Protein AF-A0A2S9J9S8-F1 (afdb_monomer)

Foldseek 3Di:
DDDDDDDPPPPPPPPPPPPPPQDKDKDKFFDPCLVVLCVPPNPVRSVVVQVVVQVVCCVPCVVFFDWDAPDRRMIMTIGGDD

Mean predicted aligned error: 12.51 Å

Nearest PDB structures (foldseek):
  4yme-assembly1_A  TM=9.090E-01  e=6.514E-02  Caulobacter vibrioides CB15
  3icl-assembly2_B  TM=8.838E-01  e=1.347E-01  Methylococcus capsulatus
  9bkv-assembly1_A  TM=7.586E-01  e=8.550E-01  Escherichia coli
  7e6g-assembly1_B  TM=6.848E-01  e=8.004E-01  Pseudomonas aeruginosa
  9ce0-assembly1_B  TM=7.397E-01  e=1.271E+00  Escherichia coli

Radius of gyration: 27.28 Å; Cα contacts (8 Å, |Δi|>4): 79; chains: 1; bounding box: 53×23×89 Å

Structure (mmCIF, N/CA/C/O backbone):
data_AF-A0A2S9J9S8-F1
#
_entry.id   AF-A0A2S9J9S8-F1
#
loop_
_atom_site.group_PDB
_atom_site.id
_atom_site.type_symbol
_atom_site.label_atom_id
_atom_site.label_alt_id
_atom_site.label_comp_id
_atom_site.label_asym_id
_atom_site.label_entity_id
_atom_site.label_seq_id
_atom_site.pdbx_PDB_ins_code
_atom_site.Cartn_x
_atom_site.Cartn_y
_atom_site.Cartn_z
_atom_site.occupancy
_atom_site.B_iso_or_equiv
_atom_site.auth_seq_id
_atom_site.auth_comp_id
_atom_site.auth_asym_id
_atom_site.auth_atom_id
_atom_site.pdbx_PDB_model_num
ATOM 1 N N . MET A 1 1 ? -39.212 14.557 73.895 1.00 41.56 1 MET A N 1
ATOM 2 C CA . MET A 1 1 ? -37.760 14.269 73.904 1.00 41.56 1 MET A CA 1
ATOM 3 C C . MET A 1 1 ? -37.433 13.299 72.777 1.00 41.56 1 MET A C 1
ATOM 5 O O . MET A 1 1 ? -38.090 12.276 72.689 1.00 41.56 1 MET A O 1
ATOM 9 N N . ASN A 1 2 ? -36.450 13.666 71.947 1.00 49.00 2 ASN A N 1
ATOM 10 C CA . ASN A 1 2 ? -35.625 12.841 71.052 1.00 49.00 2 ASN A CA 1
ATOM 11 C C . ASN A 1 2 ? -36.271 11.742 70.190 1.00 49.00 2 ASN A C 1
ATOM 13 O O . ASN A 1 2 ? -36.593 10.667 70.685 1.00 49.00 2 ASN A O 1
ATOM 17 N N . ARG A 1 3 ? -36.224 11.946 68.865 1.00 49.44 3 ARG A N 1
ATOM 18 C CA . ARG A 1 3 ? -35.575 11.015 67.918 1.00 49.44 3 ARG A CA 1
ATOM 19 C C . ARG A 1 3 ? -35.401 11.693 66.558 1.00 49.44 3 ARG A C 1
ATOM 21 O O . ARG A 1 3 ? -36.250 11.603 65.680 1.00 49.44 3 ARG A O 1
ATOM 28 N N . SER A 1 4 ? -34.259 12.352 66.389 1.00 52.56 4 SER A N 1
ATOM 29 C CA . SER A 1 4 ? -33.664 12.559 65.073 1.00 52.56 4 SER A CA 1
ATOM 30 C C . SER A 1 4 ? -33.405 11.182 64.462 1.00 52.56 4 SER A C 1
ATOM 32 O O . SER A 1 4 ? -32.664 10.385 65.037 1.00 52.56 4 SER A O 1
ATOM 34 N N . ARG A 1 5 ? -34.007 10.882 63.312 1.00 55.16 5 ARG A N 1
ATOM 35 C CA . ARG A 1 5 ? -33.522 9.806 62.445 1.00 55.16 5 ARG A CA 1
ATOM 36 C C . ARG A 1 5 ? -33.343 10.376 61.051 1.00 55.16 5 ARG A C 1
ATOM 38 O O . ARG A 1 5 ? -34.246 10.376 60.226 1.00 55.16 5 ARG A O 1
ATOM 45 N N . THR A 1 6 ? -32.153 10.917 60.844 1.00 60.22 6 THR A N 1
ATOM 46 C CA . THR A 1 6 ? -31.548 11.086 59.532 1.00 60.22 6 THR A CA 1
ATOM 47 C C . THR A 1 6 ? -31.493 9.726 58.844 1.00 60.22 6 THR A C 1
ATOM 49 O O . THR A 1 6 ? -31.043 8.731 59.414 1.00 60.22 6 THR A O 1
ATOM 52 N N . THR A 1 7 ? -31.953 9.657 57.604 1.00 55.94 7 THR A N 1
ATOM 53 C CA . THR A 1 7 ? -31.541 8.591 56.690 1.00 55.94 7 THR A CA 1
ATOM 54 C C . THR A 1 7 ? -31.384 9.221 55.316 1.00 55.94 7 THR A C 1
ATOM 56 O O . THR A 1 7 ? -32.258 9.141 54.460 1.00 55.94 7 THR A O 1
ATOM 59 N N . SER A 1 8 ? -30.255 9.917 55.148 1.00 53.09 8 SER A N 1
ATOM 60 C CA . SER A 1 8 ? -29.669 10.212 53.843 1.00 53.09 8 SER A CA 1
ATOM 61 C C . SER A 1 8 ? -29.321 8.882 53.180 1.00 53.09 8 SER A C 1
ATOM 63 O O . SER A 1 8 ? -28.227 8.354 53.348 1.00 53.09 8 SER A O 1
ATOM 65 N N . GLY A 1 9 ? -30.292 8.299 52.487 1.00 45.75 9 GLY A N 1
ATOM 66 C CA . GLY A 1 9 ? -30.088 7.170 51.593 1.00 45.75 9 GLY A CA 1
ATOM 67 C C . GLY A 1 9 ? -29.766 7.691 50.203 1.00 45.75 9 GLY A C 1
ATOM 68 O O . GLY A 1 9 ? -30.609 7.643 49.313 1.00 45.75 9 GLY A O 1
ATOM 69 N N . SER A 1 10 ? -28.564 8.231 50.031 1.00 56.66 10 SER A N 1
ATOM 70 C CA . SER A 1 10 ? -28.000 8.548 48.724 1.00 56.66 10 SER A CA 1
ATOM 71 C C . SER A 1 10 ? -27.730 7.237 47.977 1.00 56.66 10 SER A C 1
ATOM 73 O O . SER A 1 10 ? -26.595 6.774 47.935 1.00 56.66 10 SER A O 1
ATOM 75 N N . ASN A 1 11 ? -28.748 6.615 47.376 1.00 52.50 11 ASN A N 1
ATOM 76 C CA . ASN A 1 11 ? -28.521 5.569 46.375 1.00 52.50 11 ASN A CA 1
ATOM 77 C C . ASN A 1 11 ? -28.130 6.241 45.054 1.00 52.50 11 ASN A C 1
ATOM 79 O O . ASN A 1 11 ? -28.885 6.292 44.083 1.00 52.50 11 ASN A O 1
ATOM 83 N N . GLN A 1 12 ? -26.919 6.797 45.057 1.00 56.28 12 GLN A N 1
ATOM 84 C CA . GLN A 1 12 ? -26.179 7.159 43.864 1.00 56.28 12 GLN A CA 1
ATOM 85 C C . GLN A 1 12 ? -25.836 5.838 43.167 1.00 56.28 12 GLN A C 1
ATOM 87 O O . GLN A 1 12 ? -24.849 5.177 43.481 1.00 56.28 12 GLN A O 1
ATOM 92 N N . PHE A 1 13 ? -26.704 5.406 42.252 1.00 56.75 13 PHE A N 1
ATOM 93 C CA . PHE A 1 13 ? -26.348 4.389 41.275 1.00 56.75 13 PHE A CA 1
ATOM 94 C C . PHE A 1 13 ? -25.259 4.986 40.384 1.00 56.75 13 PHE A C 1
ATOM 96 O O . PHE A 1 13 ? -25.537 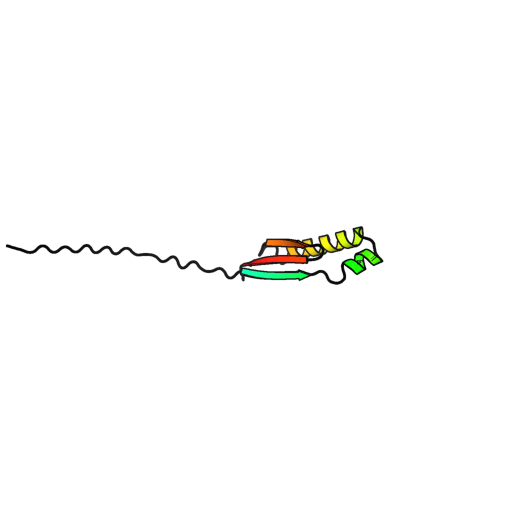5.547 39.324 1.00 56.75 13 PHE A O 1
ATOM 103 N N . SER A 1 14 ? -24.011 4.869 40.828 1.00 53.34 14 SER A N 1
ATOM 104 C CA . SER A 1 14 ? -22.851 4.924 39.955 1.00 53.34 14 SER A CA 1
ATOM 105 C C . SER A 1 14 ? -22.998 3.757 38.985 1.00 53.34 14 SER A C 1
ATOM 107 O O . SER A 1 14 ? -22.534 2.648 39.240 1.00 53.34 14 SER A O 1
ATOM 109 N N . ARG A 1 15 ? -23.724 3.979 37.883 1.00 57.75 15 ARG A N 1
ATOM 110 C CA . ARG A 1 15 ? -23.593 3.153 36.689 1.00 57.75 15 ARG A CA 1
ATOM 111 C C . ARG A 1 15 ? -22.170 3.379 36.211 1.00 57.75 15 ARG A C 1
ATOM 113 O O . ARG A 1 15 ? -21.908 4.302 35.446 1.00 57.75 15 ARG A O 1
ATOM 120 N N . SER A 1 16 ? -21.257 2.555 36.709 1.00 53.38 16 SER A N 1
ATOM 121 C CA . SER A 1 16 ? -19.975 2.310 36.077 1.00 53.38 16 SER A CA 1
ATOM 122 C C . SER A 1 16 ? -20.312 1.794 34.684 1.00 53.38 16 SER A C 1
ATOM 124 O O . SER A 1 16 ? -20.587 0.608 34.506 1.00 53.38 16 SER A O 1
ATOM 126 N N . GLN A 1 17 ? -20.423 2.711 33.717 1.00 48.16 17 GLN A N 1
ATOM 127 C CA . GLN A 1 17 ? -20.403 2.366 32.308 1.00 48.16 17 GLN A CA 1
ATOM 128 C C . GLN A 1 17 ? -19.116 1.579 32.130 1.00 48.16 17 GLN A C 1
ATOM 130 O O . GLN A 1 17 ? -18.018 2.131 32.200 1.00 48.16 17 GLN A O 1
ATOM 135 N N . SER A 1 18 ? -19.259 0.266 32.009 1.00 58.50 18 SER A N 1
ATOM 136 C CA . SER A 1 18 ? -18.200 -0.598 31.537 1.00 58.50 18 SER A CA 1
ATOM 137 C C . SER A 1 18 ? -17.879 -0.045 30.157 1.00 58.50 18 SER A C 1
ATOM 139 O O . SER A 1 18 ? -18.674 -0.203 29.233 1.00 58.50 18 SER A O 1
ATOM 141 N N . GLN A 1 19 ? -16.775 0.697 30.040 1.00 50.38 19 GLN A N 1
ATOM 142 C CA . GLN A 1 19 ? -16.180 0.957 28.742 1.00 50.38 19 GLN A CA 1
ATOM 143 C C . GLN A 1 19 ? -15.917 -0.426 28.165 1.00 50.38 19 GLN A C 1
ATOM 145 O O . GLN A 1 19 ? -15.018 -1.133 28.619 1.00 50.38 19 GLN A O 1
ATOM 150 N N . GLN A 1 20 ? -16.777 -0.862 27.246 1.00 53.88 20 GLN A N 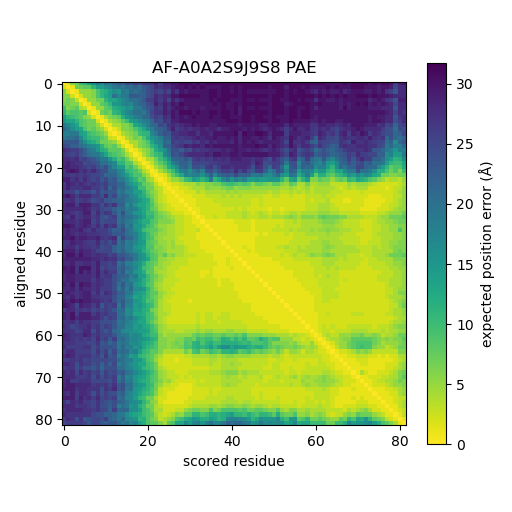1
ATOM 151 C CA . GLN A 1 20 ? -16.470 -1.997 26.403 1.00 53.88 20 GLN A CA 1
ATOM 152 C C . GLN A 1 20 ? -15.190 -1.613 25.677 1.00 53.88 20 GLN A C 1
ATOM 154 O O . GLN A 1 20 ? -15.174 -0.725 24.827 1.00 53.88 20 GLN A O 1
ATOM 159 N N . GLN A 1 21 ? -14.096 -2.217 26.118 1.00 54.97 21 GLN A N 1
ATOM 160 C CA . GLN A 1 21 ? -12.798 -2.093 25.498 1.00 54.97 21 GLN A CA 1
ATOM 161 C C . GLN A 1 21 ? -12.921 -2.841 24.169 1.00 54.97 21 GLN A C 1
ATOM 163 O O . GLN A 1 21 ? -12.800 -4.064 24.119 1.00 54.97 21 GLN A O 1
ATOM 168 N N . TYR A 1 22 ? -13.297 -2.124 23.111 1.00 60.56 22 TYR A N 1
ATOM 169 C CA . TYR A 1 22 ? -13.317 -2.674 21.763 1.00 60.56 22 TYR A CA 1
ATOM 170 C C . TYR A 1 22 ? -11.880 -3.074 21.432 1.00 60.56 22 TYR A C 1
ATOM 172 O O . TYR A 1 22 ? -11.007 -2.218 21.309 1.00 60.56 22 TYR A O 1
ATOM 180 N N . LEU A 1 23 ? -11.614 -4.379 21.376 1.00 67.19 23 LEU A N 1
ATOM 181 C CA . LEU A 1 23 ? -10.302 -4.889 21.002 1.00 67.19 23 LEU A CA 1
ATOM 182 C C . LEU A 1 23 ? -10.054 -4.491 19.546 1.00 67.19 23 LEU A C 1
ATOM 184 O O . LEU A 1 23 ? -10.789 -4.913 18.653 1.00 67.19 23 LEU A O 1
ATOM 188 N N . THR A 1 24 ? -9.038 -3.671 19.307 1.00 74.06 24 THR A N 1
ATOM 189 C CA . THR A 1 24 ? -8.584 -3.350 17.958 1.00 74.06 24 THR A CA 1
ATOM 190 C C . THR A 1 24 ? -7.693 -4.481 17.448 1.00 74.06 24 THR A C 1
ATOM 192 O O . THR A 1 24 ? -6.826 -5.001 18.153 1.00 74.06 24 THR A O 1
ATOM 195 N N . GLY A 1 25 ? -7.965 -4.940 16.232 1.00 86.00 25 GLY A N 1
ATOM 196 C CA . GLY A 1 25 ? -7.066 -5.781 15.461 1.00 86.00 25 GLY A CA 1
ATOM 197 C C . GLY A 1 25 ? -6.122 -4.881 14.682 1.00 86.00 25 GLY A C 1
ATOM 198 O O . GLY A 1 25 ? -6.564 -3.919 14.059 1.00 86.00 25 GLY A O 1
ATOM 199 N N . GLU A 1 26 ? -4.835 -5.201 14.728 1.00 89.62 26 GLU A N 1
ATOM 200 C CA . GLU A 1 26 ? -3.798 -4.486 13.994 1.00 89.62 26 GLU A CA 1
ATOM 201 C C . GLU A 1 26 ? -3.078 -5.456 13.058 1.00 89.62 26 GLU A C 1
ATOM 203 O O . GLU A 1 26 ? -2.766 -6.590 13.436 1.00 89.62 26 GLU A O 1
ATOM 208 N N . LEU A 1 27 ? -2.833 -5.005 11.830 1.00 88.19 27 LEU A N 1
ATOM 209 C CA . LEU A 1 27 ? -2.137 -5.743 10.782 1.00 88.19 27 LEU A CA 1
ATOM 210 C C . LEU A 1 27 ? -1.169 -4.800 10.066 1.00 88.19 27 LEU A C 1
ATOM 212 O O . LEU A 1 27 ? -1.535 -3.691 9.691 1.00 88.19 27 LEU A O 1
ATOM 216 N N . THR A 1 28 ? 0.052 -5.265 9.818 1.00 92.44 28 THR A N 1
ATOM 217 C CA . THR A 1 28 ? 1.006 -4.578 8.940 1.00 92.44 28 THR A CA 1
ATOM 218 C C . THR A 1 28 ? 1.191 -5.402 7.675 1.00 92.44 28 THR A C 1
ATOM 220 O O . THR A 1 28 ? 1.454 -6.602 7.746 1.00 92.44 28 THR A O 1
ATOM 223 N N . ILE A 1 29 ? 1.050 -4.756 6.521 1.00 91.81 29 ILE A N 1
ATOM 224 C CA . ILE A 1 29 ? 1.194 -5.346 5.191 1.00 91.81 29 ILE A CA 1
ATOM 225 C C . ILE A 1 29 ? 2.459 -4.773 4.562 1.00 91.81 29 ILE A C 1
ATOM 227 O O . ILE A 1 29 ? 2.632 -3.556 4.514 1.00 91.81 29 ILE A O 1
ATOM 231 N N . GLN A 1 30 ? 3.325 -5.655 4.074 1.00 95.06 30 GLN A N 1
ATOM 232 C CA . GLN A 1 30 ? 4.553 -5.308 3.371 1.00 95.06 30 GLN A CA 1
ATOM 233 C C . GLN A 1 30 ? 4.491 -5.881 1.953 1.00 95.06 30 GLN A C 1
ATOM 235 O O . GLN A 1 30 ? 4.193 -7.060 1.774 1.00 95.06 30 GLN A O 1
ATOM 240 N N . ILE A 1 31 ? 4.777 -5.054 0.950 1.00 93.81 31 ILE A N 1
ATOM 241 C CA . ILE A 1 31 ? 5.021 -5.508 -0.417 1.00 93.81 31 ILE A CA 1
ATOM 242 C C . ILE A 1 31 ? 6.474 -5.959 -0.494 1.00 93.81 31 ILE A C 1
ATOM 244 O O . ILE A 1 31 ? 7.401 -5.141 -0.454 1.00 93.81 31 ILE A O 1
ATOM 248 N N . ASP A 1 32 ? 6.668 -7.265 -0.605 1.00 93.56 32 ASP A N 1
ATOM 249 C CA . ASP A 1 32 ? 7.987 -7.841 -0.822 1.00 93.56 32 ASP A CA 1
ATOM 250 C C . ASP A 1 32 ? 8.500 -7.513 -2.228 1.00 93.56 32 ASP A C 1
ATOM 252 O O . ASP A 1 32 ? 7.742 -7.421 -3.193 1.00 93.56 32 ASP A O 1
ATOM 256 N N . ASN A 1 33 ? 9.820 -7.367 -2.358 1.00 90.94 33 ASN A N 1
ATOM 257 C CA . ASN A 1 33 ? 10.505 -7.158 -3.637 1.00 90.94 33 ASN A CA 1
ATOM 258 C C . ASN A 1 33 ? 10.068 -5.914 -4.439 1.00 90.94 33 ASN A C 1
ATOM 260 O O . ASN A 1 33 ? 10.392 -5.822 -5.623 1.00 90.94 33 ASN A O 1
ATOM 264 N N . LEU A 1 34 ? 9.425 -4.918 -3.819 1.00 93.44 34 LEU A N 1
ATOM 265 C CA . 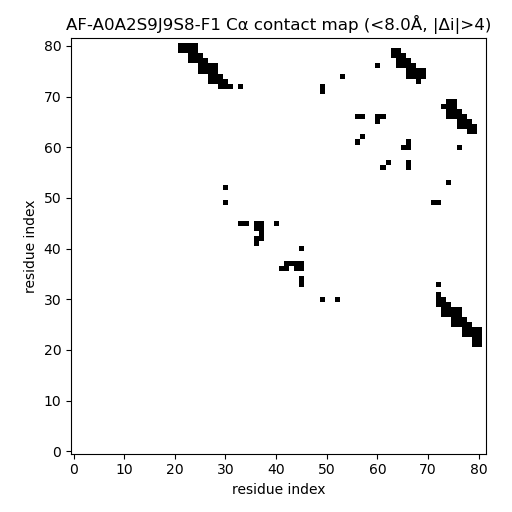LEU A 1 34 ? 9.107 -3.644 -4.481 1.00 93.44 34 LEU A CA 1
ATOM 266 C C . LEU A 1 34 ? 10.342 -2.974 -5.137 1.00 93.44 34 LEU A C 1
ATOM 268 O O . LEU A 1 34 ? 10.234 -2.558 -6.292 1.00 93.44 34 LEU A O 1
ATOM 272 N N . PRO A 1 35 ? 11.544 -2.966 -4.513 1.00 93.38 35 PRO A N 1
ATOM 273 C CA . PRO A 1 35 ? 12.752 -2.453 -5.167 1.00 93.38 35 PRO A CA 1
ATOM 274 C C . PRO A 1 35 ? 13.154 -3.239 -6.422 1.00 93.38 35 PRO A C 1
ATOM 276 O O . PRO A 1 35 ? 13.714 -2.675 -7.357 1.00 93.38 35 PRO A O 1
ATOM 279 N N . HIS A 1 36 ? 12.863 -4.542 -6.471 1.00 95.88 36 HIS A N 1
ATOM 280 C CA . HIS A 1 36 ? 13.147 -5.359 -7.649 1.00 95.88 36 HIS A CA 1
ATOM 281 C C . HIS A 1 36 ? 12.170 -5.054 -8.791 1.00 95.88 36 HIS A C 1
ATOM 283 O O . HIS A 1 36 ? 12.582 -5.025 -9.947 1.00 95.88 36 HIS A O 1
ATOM 289 N N . ILE A 1 37 ? 10.903 -4.754 -8.478 1.00 94.62 37 ILE A N 1
ATOM 290 C CA . ILE A 1 37 ? 9.931 -4.269 -9.469 1.00 94.62 37 ILE A CA 1
ATOM 291 C C . ILE A 1 37 ? 10.421 -2.947 -10.073 1.00 94.62 37 ILE A C 1
ATOM 293 O O . ILE A 1 37 ? 10.445 -2.818 -11.297 1.00 94.62 37 ILE A O 1
ATOM 297 N N . ALA A 1 38 ? 10.881 -2.009 -9.238 1.00 95.50 38 ALA A N 1
ATOM 298 C CA . ALA A 1 38 ? 11.452 -0.743 -9.700 1.00 95.50 38 ALA A CA 1
ATOM 299 C C . ALA A 1 38 ? 12.687 -0.960 -10.592 1.00 95.50 38 ALA A C 1
ATOM 301 O O . ALA A 1 38 ? 12.787 -0.371 -11.667 1.00 95.50 38 ALA A O 1
ATOM 302 N N . ALA A 1 39 ? 13.595 -1.856 -10.195 1.00 96.88 39 ALA A N 1
ATOM 303 C CA . ALA A 1 39 ? 14.799 -2.162 -10.964 1.00 96.88 39 ALA A CA 1
ATOM 304 C C . ALA A 1 39 ? 14.505 -2.841 -12.315 1.00 96.88 39 ALA A C 1
ATOM 306 O O . ALA A 1 39 ?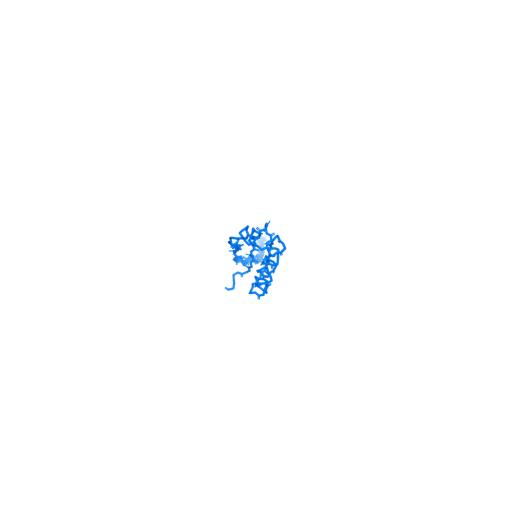 15.201 -2.578 -13.295 1.00 96.88 39 ALA A O 1
ATOM 307 N N . ALA A 1 40 ? 13.493 -3.712 -12.378 1.00 97.38 40 ALA A N 1
ATOM 308 C CA . ALA A 1 40 ? 13.165 -4.479 -13.580 1.00 97.38 40 ALA A CA 1
ATOM 309 C C . ALA A 1 40 ? 12.265 -3.715 -14.566 1.00 97.38 40 ALA A C 1
ATOM 311 O O . ALA A 1 40 ? 12.428 -3.852 -15.778 1.00 97.38 40 ALA A O 1
ATOM 312 N N . TYR A 1 41 ? 11.316 -2.924 -14.057 1.00 96.62 41 TYR A N 1
ATOM 313 C CA . TYR A 1 41 ? 10.240 -2.318 -14.854 1.00 96.62 41 TYR A CA 1
ATOM 314 C C . TYR A 1 41 ? 10.171 -0.786 -14.743 1.00 96.62 41 TYR A C 1
ATOM 316 O O . TYR A 1 41 ? 9.375 -0.155 -15.438 1.00 96.62 41 TYR A O 1
ATOM 324 N N . GLY A 1 42 ? 11.014 -0.180 -13.905 1.00 96.88 42 GLY A N 1
ATOM 325 C CA . GLY A 1 42 ? 11.073 1.258 -13.655 1.00 96.88 42 GLY A CA 1
ATOM 326 C C . GLY A 1 42 ? 10.244 1.710 -12.450 1.00 96.88 42 GLY A C 1
ATOM 327 O O . GLY A 1 42 ? 9.290 1.055 -12.031 1.00 96.88 42 GLY A O 1
ATOM 328 N N . GLU A 1 43 ? 10.583 2.886 -11.917 1.00 95.56 43 GLU A N 1
ATOM 329 C CA . GLU A 1 43 ? 9.934 3.474 -10.731 1.00 95.56 43 GLU A CA 1
ATOM 330 C C . GLU A 1 43 ? 8.419 3.642 -10.899 1.00 95.56 43 GLU A C 1
ATOM 332 O O . GLU A 1 43 ? 7.648 3.364 -9.984 1.00 95.56 43 GLU A O 1
ATOM 337 N N . ALA A 1 44 ? 7.965 4.024 -12.098 1.00 96.38 44 ALA A N 1
ATOM 338 C CA . ALA A 1 44 ? 6.539 4.155 -12.389 1.00 96.38 44 ALA A CA 1
ATOM 339 C C . ALA A 1 44 ? 5.782 2.829 -12.196 1.00 96.38 44 ALA A C 1
ATOM 341 O O . ALA A 1 44 ? 4.659 2.831 -11.698 1.00 96.38 44 ALA A O 1
ATOM 342 N N . ALA A 1 45 ? 6.397 1.693 -12.542 1.00 95.00 45 ALA A N 1
ATOM 343 C CA . ALA A 1 45 ? 5.787 0.382 -12.354 1.00 95.00 45 ALA A CA 1
ATOM 344 C C . ALA A 1 45 ? 5.693 -0.001 -10.869 1.00 95.00 45 ALA A C 1
ATOM 346 O O . ALA A 1 45 ? 4.688 -0.576 -10.455 1.00 95.00 45 ALA A O 1
ATOM 347 N N . ALA A 1 46 ? 6.696 0.351 -10.058 1.00 95.62 46 ALA A N 1
ATOM 348 C CA . ALA A 1 46 ? 6.650 0.139 -8.612 1.00 95.62 46 ALA A CA 1
ATOM 349 C C . ALA A 1 46 ? 5.560 0.991 -7.943 1.00 95.62 46 ALA A C 1
ATOM 351 O O . ALA A 1 46 ? 4.819 0.477 -7.109 1.00 95.62 46 ALA A O 1
ATOM 352 N N . ILE A 1 47 ? 5.398 2.250 -8.367 1.00 95.69 47 ILE A N 1
ATOM 353 C CA . ILE A 1 47 ? 4.314 3.124 -7.890 1.00 95.69 47 ILE A CA 1
ATOM 354 C C . ILE A 1 47 ? 2.946 2.516 -8.224 1.00 95.69 47 ILE A C 1
ATOM 356 O O . ILE A 1 47 ? 2.104 2.390 -7.341 1.00 95.69 47 ILE A O 1
ATOM 360 N N . ILE A 1 48 ? 2.744 2.065 -9.468 1.00 95.88 48 ILE A N 1
ATOM 361 C CA . ILE A 1 48 ? 1.486 1.423 -9.881 1.00 95.88 48 ILE A CA 1
ATOM 362 C C . ILE A 1 48 ? 1.226 0.148 -9.069 1.00 95.88 48 ILE A C 1
ATOM 364 O O . ILE A 1 48 ? 0.103 -0.079 -8.626 1.00 95.88 48 ILE A O 1
ATOM 368 N N . ALA A 1 49 ? 2.247 -0.689 -8.859 1.00 94.06 49 ALA A N 1
ATOM 369 C CA . ALA A 1 49 ? 2.110 -1.897 -8.049 1.00 94.06 49 AL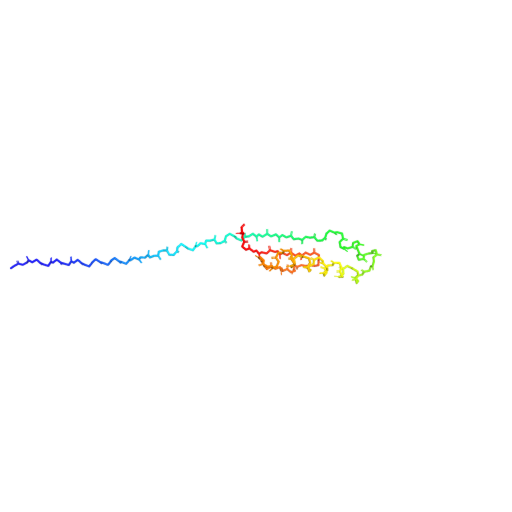A A CA 1
ATOM 370 C C . ALA A 1 49 ? 1.696 -1.564 -6.608 1.00 94.06 49 ALA A C 1
ATOM 372 O O . ALA A 1 49 ? 0.833 -2.234 -6.038 1.00 94.06 49 ALA A O 1
ATOM 373 N N . GLU A 1 50 ? 2.277 -0.512 -6.035 1.00 95.00 50 GLU A N 1
ATOM 374 C CA . GLU A 1 50 ? 1.933 -0.048 -4.699 1.00 95.00 50 GLU A CA 1
ATOM 375 C C . GLU A 1 50 ? 0.492 0.480 -4.616 1.00 95.00 50 GLU A C 1
ATOM 377 O O . GLU A 1 50 ? -0.226 0.121 -3.681 1.00 95.00 50 GLU A O 1
ATOM 382 N N . ASP A 1 51 ? 0.037 1.243 -5.612 1.00 95.06 51 ASP A N 1
ATOM 383 C CA . ASP A 1 51 ? -1.342 1.740 -5.688 1.00 95.06 51 ASP A CA 1
ATOM 384 C C . ASP A 1 51 ? -2.362 0.599 -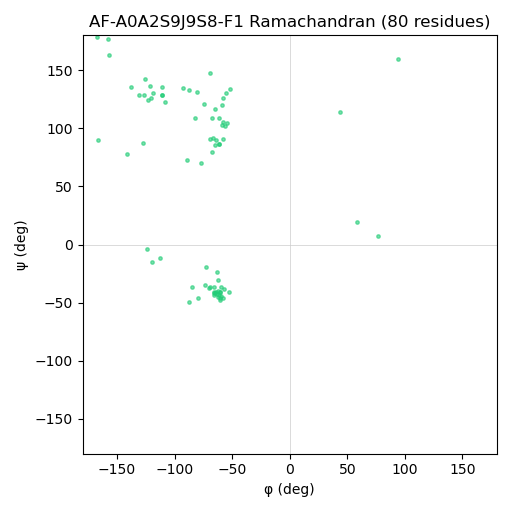5.837 1.00 95.06 51 ASP A C 1
ATOM 386 O O . ASP A 1 51 ? -3.399 0.603 -5.171 1.00 95.06 51 ASP A O 1
ATOM 390 N N . VAL A 1 52 ? -2.059 -0.415 -6.658 1.00 95.06 52 VAL A N 1
ATOM 391 C CA . VAL A 1 52 ? -2.917 -1.602 -6.827 1.00 95.06 52 VAL A CA 1
ATOM 392 C C . VAL A 1 52 ? -3.060 -2.365 -5.512 1.00 95.06 52 VAL A C 1
ATOM 394 O O . VAL A 1 52 ? -4.172 -2.739 -5.136 1.00 95.06 52 VAL A O 1
ATOM 397 N N . VAL A 1 53 ? -1.956 -2.582 -4.790 1.00 93.31 53 VAL A N 1
ATOM 398 C CA . VAL A 1 53 ? -2.009 -3.250 -3.483 1.00 93.31 53 VAL A CA 1
ATOM 399 C C . VAL A 1 53 ? -2.767 -2.397 -2.473 1.00 93.31 53 VAL A C 1
ATOM 401 O O . VAL A 1 53 ? -3.609 -2.930 -1.754 1.00 93.31 53 VAL A O 1
ATOM 404 N N . HIS A 1 54 ? -2.525 -1.087 -2.429 1.00 92.94 54 HIS A N 1
ATOM 405 C CA . HIS A 1 54 ? -3.242 -0.194 -1.523 1.00 92.94 54 HIS A CA 1
ATOM 406 C C . HIS A 1 54 ? -4.758 -0.255 -1.749 1.00 92.94 54 HIS A C 1
ATOM 408 O O . HIS A 1 54 ? -5.513 -0.418 -0.788 1.00 92.94 54 HIS A O 1
ATOM 414 N N . GLN A 1 55 ? -5.200 -0.202 -3.009 1.00 94.06 55 GLN A N 1
ATOM 415 C CA . GLN A 1 55 ? -6.615 -0.310 -3.350 1.00 94.06 55 GLN A CA 1
ATOM 416 C C . GLN A 1 55 ? -7.193 -1.673 -2.951 1.00 94.06 55 GLN A C 1
ATOM 418 O O . GLN A 1 55 ? -8.260 -1.726 -2.349 1.00 94.06 55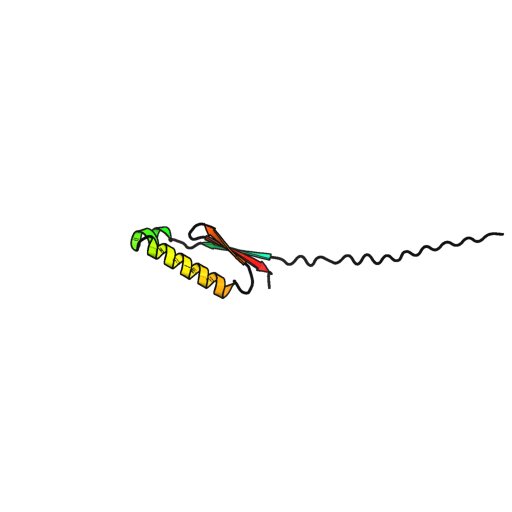 GLN A O 1
ATOM 423 N N . LEU A 1 56 ? -6.464 -2.767 -3.188 1.00 92.50 56 LEU A N 1
ATOM 424 C CA . LEU A 1 56 ? -6.893 -4.102 -2.768 1.00 92.50 56 LEU A CA 1
ATOM 425 C C . LEU A 1 56 ? -7.068 -4.203 -1.242 1.00 92.50 56 LEU A C 1
ATOM 427 O O . LEU A 1 56 ? -8.024 -4.810 -0.762 1.00 92.50 56 LEU A O 1
ATOM 431 N N . VAL A 1 57 ? -6.165 -3.600 -0.464 1.00 90.25 57 VAL A N 1
ATOM 432 C CA . VAL A 1 57 ? -6.271 -3.573 1.004 1.00 90.25 57 VAL A CA 1
ATOM 433 C C . VAL A 1 57 ? -7.500 -2.776 1.450 1.00 90.25 57 VAL A C 1
ATOM 435 O O . VAL A 1 57 ? -8.218 -3.219 2.352 1.00 90.25 57 VAL A O 1
ATOM 438 N N . LEU A 1 58 ? -7.773 -1.636 0.808 1.00 90.88 58 LEU A N 1
ATOM 439 C CA . LEU A 1 58 ? -8.984 -0.849 1.051 1.00 90.88 58 LEU A CA 1
ATOM 440 C C . LEU A 1 58 ? -10.256 -1.635 0.706 1.00 90.88 58 LEU A C 1
ATOM 442 O O . LEU A 1 58 ? -11.216 -1.590 1.470 1.00 90.88 58 LEU A O 1
ATOM 446 N N . ASP A 1 59 ? -10.256 -2.398 -0.382 1.00 90.62 59 ASP A N 1
ATOM 447 C CA . ASP A 1 59 ? -11.425 -3.175 -0.799 1.00 90.62 59 ASP A CA 1
ATOM 448 C C . ASP A 1 59 ? -11.721 -4.339 0.165 1.00 90.62 59 ASP A C 1
ATOM 450 O O . ASP A 1 59 ? -12.884 -4.638 0.440 1.00 90.62 59 ASP A O 1
ATOM 454 N N . ILE A 1 60 ? -10.685 -4.988 0.712 1.00 86.12 60 ILE A N 1
ATOM 455 C CA . ILE A 1 60 ? -10.846 -6.130 1.629 1.00 86.12 60 ILE A CA 1
ATOM 456 C C . ILE A 1 60 ? -11.178 -5.669 3.054 1.00 86.12 60 ILE A C 1
ATOM 458 O O . ILE A 1 60 ? -12.054 -6.246 3.699 1.00 86.12 60 ILE A O 1
ATOM 462 N N . ILE A 1 61 ? -10.454 -4.670 3.576 1.00 81.88 61 ILE A N 1
ATOM 463 C CA . ILE A 1 61 ? -10.481 -4.317 5.008 1.00 81.88 61 ILE A CA 1
ATOM 464 C C . ILE A 1 61 ? -10.958 -2.878 5.248 1.00 81.88 61 ILE A C 1
ATOM 466 O O . ILE A 1 61 ? -11.347 -2.548 6.364 1.00 81.88 61 ILE A O 1
ATOM 470 N N . GLY A 1 62 ? -11.009 -2.015 4.233 1.00 76.25 62 GLY A N 1
ATOM 471 C CA . GLY A 1 62 ? -11.381 -0.602 4.398 1.00 76.25 62 GLY A CA 1
ATOM 472 C C . GLY A 1 62 ? -12.810 -0.376 4.906 1.00 76.25 62 GLY A C 1
ATOM 473 O O . GLY A 1 62 ? -13.078 0.638 5.542 1.00 76.25 62 GLY A O 1
ATOM 474 N N . ALA A 1 63 ? -13.722 -1.334 4.713 1.00 78.31 63 ALA A N 1
ATOM 475 C CA . ALA A 1 63 ? -15.055 -1.290 5.327 1.00 78.31 63 ALA A CA 1
ATOM 476 C C . ALA A 1 63 ? -15.040 -1.583 6.842 1.00 78.31 63 ALA A C 1
ATOM 478 O O . ALA A 1 63 ? -15.999 -1.274 7.548 1.00 78.31 63 ALA A O 1
ATOM 479 N N . LEU A 1 64 ? -13.966 -2.203 7.333 1.00 78.50 64 LEU A N 1
ATOM 480 C CA . LEU A 1 64 ? -13.824 -2.729 8.690 1.00 78.50 64 LEU A CA 1
ATOM 481 C C . LEU A 1 64 ? -12.783 -1.974 9.518 1.00 78.50 64 LEU A C 1
ATOM 483 O O . LEU A 1 64 ? -12.719 -2.182 10.724 1.00 78.50 64 LEU A O 1
ATOM 487 N N . GLY A 1 65 ? -11.961 -1.123 8.908 1.00 83.88 65 GLY A N 1
ATOM 488 C CA . GLY A 1 65 ? -10.868 -0.444 9.589 1.00 83.88 65 GLY A CA 1
ATOM 489 C C . GLY A 1 65 ? -10.266 0.699 8.782 1.00 83.88 65 GLY A C 1
ATOM 490 O O . GLY A 1 65 ? -10.664 0.985 7.655 1.00 83.88 65 GLY A O 1
ATOM 491 N N . THR A 1 66 ? -9.288 1.366 9.380 1.00 89.44 66 THR A N 1
ATOM 492 C CA . THR A 1 66 ? -8.485 2.404 8.744 1.00 89.44 66 THR A CA 1
ATOM 493 C C . THR A 1 66 ? -7.222 1.793 8.150 1.00 89.44 66 THR A C 1
ATOM 495 O O . THR A 1 66 ? -6.531 1.003 8.793 1.00 89.44 66 THR A O 1
ATOM 498 N N . VAL A 1 67 ? -6.905 2.176 6.914 1.00 91.75 67 VAL A N 1
ATOM 499 C CA . VAL A 1 67 ? -5.667 1.796 6.225 1.00 91.75 67 VAL A CA 1
ATOM 500 C C . VAL A 1 67 ? -4.783 3.034 6.141 1.00 91.75 67 VAL A C 1
ATOM 502 O O . VAL A 1 67 ? -5.196 4.067 5.619 1.00 91.75 67 VAL A O 1
ATOM 505 N N . THR A 1 68 ? -3.573 2.947 6.684 1.00 91.94 68 THR A N 1
ATOM 506 C CA . THR A 1 68 ? -2.583 4.029 6.699 1.00 91.94 68 THR A CA 1
ATOM 507 C C . THR A 1 68 ? -1.324 3.571 5.982 1.00 91.94 68 THR A C 1
ATOM 509 O O . THR A 1 68 ? -0.734 2.556 6.343 1.00 91.94 68 THR A O 1
ATOM 512 N N . ARG A 1 69 ? -0.864 4.329 4.987 1.00 91.81 69 ARG A N 1
ATOM 513 C CA . ARG A 1 69 ? 0.450 4.101 4.373 1.00 91.81 69 ARG A CA 1
ATOM 514 C C . ARG A 1 69 ? 1.542 4.592 5.326 1.00 91.81 69 ARG A C 1
ATOM 516 O O . ARG A 1 69 ? 1.536 5.764 5.695 1.00 91.81 69 ARG A O 1
ATOM 523 N N . LEU A 1 70 ? 2.451 3.706 5.732 1.00 92.69 70 LEU A N 1
ATOM 524 C CA . LEU A 1 70 ? 3.544 4.044 6.654 1.00 92.69 70 LEU A CA 1
ATOM 525 C C . LEU A 1 70 ? 4.765 4.579 5.899 1.00 92.69 70 LEU A C 1
ATOM 527 O O . LEU A 1 70 ? 5.315 5.623 6.237 1.00 92.69 70 LEU A O 1
ATOM 531 N N . GLN A 1 71 ? 5.173 3.851 4.864 1.00 92.38 71 GLN A N 1
ATOM 532 C CA . GLN A 1 71 ? 6.294 4.157 3.977 1.00 92.38 71 GLN A CA 1
ATOM 533 C C . GLN A 1 71 ? 6.088 3.416 2.647 1.00 92.38 71 GLN A C 1
ATOM 535 O O . GLN A 1 71 ? 5.118 2.669 2.510 1.00 92.38 71 GLN A O 1
ATOM 540 N N . SER A 1 72 ? 6.977 3.605 1.664 1.00 92.00 72 SER A N 1
ATOM 541 C CA . SER A 1 72 ? 6.846 2.898 0.381 1.00 92.00 72 SER A CA 1
ATOM 542 C C . SER A 1 72 ? 6.839 1.380 0.583 1.00 92.00 72 SER A C 1
ATOM 544 O O . SER A 1 72 ? 7.713 0.815 1.244 1.00 92.00 72 SER A O 1
ATOM 546 N N . GLY A 1 73 ? 5.807 0.740 0.043 1.00 93.38 73 GLY A N 1
ATOM 547 C CA . GLY A 1 73 ? 5.558 -0.691 0.121 1.00 93.38 73 GLY A CA 1
ATOM 548 C C . GLY A 1 73 ? 5.018 -1.168 1.464 1.00 93.38 73 GLY A C 1
ATOM 549 O O . GLY A 1 73 ? 4.937 -2.377 1.654 1.00 93.38 73 GLY A O 1
ATOM 550 N N . GLN A 1 74 ? 4.665 -0.280 2.398 1.00 95.62 74 GLN A N 1
ATOM 551 C CA . GLN A 1 74 ? 4.201 -0.676 3.726 1.00 95.62 74 GLN A CA 1
ATOM 552 C C . GLN A 1 74 ? 2.913 0.035 4.143 1.00 95.62 74 GLN A C 1
ATOM 554 O O . GLN A 1 74 ? 2.830 1.268 4.172 1.00 95.62 74 GLN A O 1
ATOM 559 N N . PHE A 1 75 ? 1.939 -0.761 4.575 1.00 93.69 75 PHE A N 1
ATOM 560 C CA . PHE A 1 75 ? 0.638 -0.299 5.043 1.00 93.69 75 PHE A CA 1
ATOM 561 C C . PHE A 1 75 ? 0.348 -0.848 6.433 1.00 93.69 75 PHE A C 1
ATOM 563 O O . PHE A 1 75 ? 0.660 -1.995 6.744 1.00 93.69 75 PHE A O 1
ATOM 570 N N . HIS A 1 76 ? -0.283 -0.032 7.260 1.00 93.00 76 HIS A N 1
ATOM 571 C CA . HIS A 1 76 ? -0.829 -0.425 8.544 1.00 93.00 76 HIS A CA 1
ATOM 572 C C . HIS A 1 76 ? -2.348 -0.390 8.478 1.00 93.00 76 HIS A C 1
ATOM 574 O O . HIS A 1 76 ? -2.930 0.561 7.957 1.00 93.00 76 HIS A O 1
ATOM 580 N N . VAL A 1 77 ? -2.982 -1.422 9.012 1.00 90.81 77 VAL A N 1
ATOM 581 C CA . VAL A 1 77 ? -4.428 -1.565 9.062 1.00 90.81 77 VAL A CA 1
ATOM 582 C C . VAL A 1 77 ? -4.840 -1.732 10.514 1.00 90.81 77 VAL A C 1
ATOM 584 O O . VAL A 1 77 ? -4.362 -2.644 11.190 1.00 90.81 77 VAL A O 1
ATOM 587 N N . ALA A 1 78 ? -5.736 -0.867 10.977 1.00 89.50 78 ALA A N 1
ATOM 588 C CA . ALA A 1 78 ? -6.296 -0.924 12.319 1.00 89.50 78 ALA A CA 1
ATOM 589 C C . ALA A 1 78 ? -7.822 -0.920 12.234 1.00 89.50 78 ALA A C 1
ATOM 591 O O . ALA A 1 78 ? -8.416 -0.063 11.585 1.00 89.50 78 ALA A O 1
ATOM 592 N N . GLY A 1 79 ? -8.483 -1.863 12.895 1.00 85.19 79 GLY A N 1
ATOM 593 C CA . GLY A 1 79 ? -9.944 -1.923 12.903 1.00 85.19 79 GLY A CA 1
ATOM 594 C C . GLY A 1 79 ? -10.488 -2.677 14.110 1.00 85.19 79 GLY A C 1
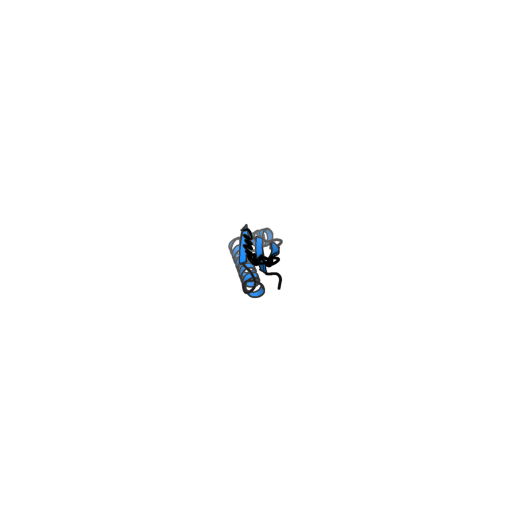ATOM 595 O O . GLY A 1 79 ? -9.735 -3.380 14.785 1.00 85.19 79 GLY A O 1
ATOM 596 N N . PRO A 1 80 ? -11.779 -2.532 14.440 1.00 79.25 80 PRO A N 1
ATOM 597 C CA . PRO A 1 80 ? -12.442 -3.400 15.405 1.00 79.25 80 PRO A CA 1
ATOM 598 C C . PRO A 1 80 ? -12.227 -4.880 15.065 1.00 79.25 80 PRO A C 1
ATOM 600 O O . PRO A 1 80 ? -12.405 -5.301 13.922 1.00 79.25 80 PRO A O 1
ATOM 603 N N . ARG A 1 81 ? -11.883 -5.689 16.074 1.00 68.88 81 ARG A N 1
ATOM 604 C CA . ARG A 1 81 ? -12.021 -7.143 15.966 1.00 68.88 81 ARG A CA 1
ATOM 605 C C . ARG A 1 81 ? -13.511 -7.477 15.913 1.00 68.88 81 ARG A C 1
ATOM 607 O O . ARG A 1 81 ? -14.208 -7.308 16.912 1.00 68.88 81 ARG A O 1
ATOM 614 N N . ILE A 1 82 ? -13.968 -7.898 14.739 1.00 65.81 82 ILE A N 1
ATOM 615 C CA . ILE 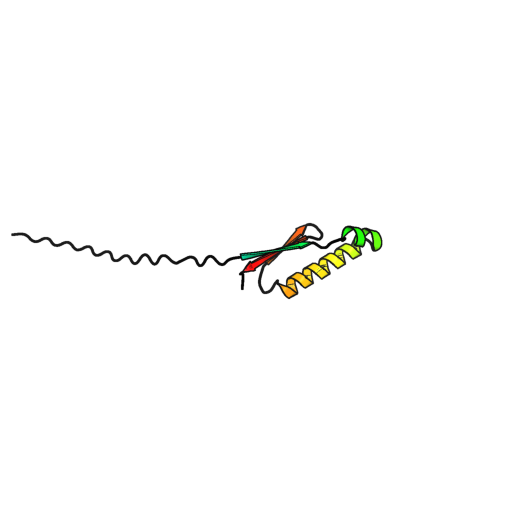A 1 82 ? -15.274 -8.536 14.517 1.00 65.81 82 ILE A CA 1
ATOM 616 C C . ILE A 1 82 ? -15.244 -10.003 14.933 1.00 65.81 82 ILE A C 1
ATOM 618 O O . ILE A 1 82 ? -14.180 -10.644 14.770 1.00 65.81 82 ILE A O 1
#

Sequence (82 aa):
MNRSRTTSGSNQFSRSQSQQQYLTGELTIQIDNLPHIAAAYGEAAAIIAEDVVHQLVLDIIGALGTVTRLQSGQFHVAGPRI

Solvent-accessible surface area (backbone atoms only — not comparable to full-atom values): 5150 Å² total; per-residue (Å²): 134,89,80,90,76,88,75,87,76,80,79,72,78,76,74,76,74,74,76,78,78,76,56,67,40,77,50,77,50,72,55,79,63,46,71,55,42,22,73,75,66,34,60,71,48,29,53,51,52,44,50,53,50,52,51,51,49,40,72,74,41,42,90,57,30,52,76,43,79,76,52,95,52,30,37,37,37,44,22,66,62,125

pLDDT: mean 80.23, std 17.59, range [41.56, 97.38]

Secondary structure (DSSP, 8-state):
----------------------PEEEEEEE-TTHHHHHHHH-HHHHHHHHHHHHHHHHHHHTTTSEEEEEETTEEEEEEE--

Organism: NCBI:txid28101